Protein AF-U2PT41-F1 (afdb_monomer_lite)

Radius of gyration: 20.46 Å; chains: 1; bounding box: 74×34×39 Å

Secondary structure (DSSP, 8-state):
-HHHHHHHHHHHHHHHHTT----EEGGGSTTGGGSTTHHHHTT-EES-EEEE-SSS-SEEEETTEEEETT--SPP-EEEEEEETTEEEEEEEEETTEEEEEEEEE-TTS-EEEEEEEETTEEEEEEEE-TTS-EEEEEEE-SSS-EEEEEE-TTSS-EE-

Structure (mmCIF, N/CA/C/O backbone):
data_AF-U2PT41-F1
#
_entry.id   AF-U2PT41-F1
#
loop_
_atom_site.group_PDB
_atom_site.id
_atom_site.type_symbol
_atom_site.label_atom_id
_atom_site.label_alt_id
_atom_site.label_comp_id
_atom_site.label_asym_id
_atom_site.label_entity_id
_atom_site.label_seq_id
_atom_site.pdbx_PDB_ins_code
_atom_site.Cartn_x
_atom_site.Cartn_y
_atom_site.Cartn_z
_atom_site.occupancy
_atom_site.B_iso_or_equiv
_atom_site.auth_seq_id
_atom_site.auth_comp_id
_atom_site.auth_asym_id
_atom_site.auth_atom_id
_atom_site.pdbx_PDB_model_num
ATOM 1 N N . MET A 1 1 ? 47.136 -15.361 -23.789 1.00 60.47 1 MET A N 1
ATOM 2 C CA . MET A 1 1 ? 46.319 -16.418 -23.135 1.00 60.47 1 MET A CA 1
ATOM 3 C C . MET A 1 1 ? 45.878 -16.047 -21.712 1.00 60.47 1 MET A C 1
ATOM 5 O O . MET A 1 1 ? 44.711 -16.248 -21.398 1.00 60.47 1 MET A O 1
ATOM 9 N N . VAL A 1 2 ? 46.751 -15.476 -20.870 1.00 62.25 2 VAL A N 1
ATOM 10 C CA . VAL A 1 2 ? 46.405 -15.011 -19.504 1.00 62.25 2 VAL A CA 1
ATOM 11 C C . VAL A 1 2 ? 45.355 -13.887 -19.507 1.00 62.25 2 VAL A C 1
ATOM 13 O O . VAL A 1 2 ? 44.394 -13.948 -18.750 1.00 62.25 2 VAL A O 1
ATOM 16 N N . GLU A 1 3 ? 45.463 -12.923 -20.423 1.00 70.19 3 GLU A N 1
ATOM 17 C CA . GLU A 1 3 ? 44.537 -11.781 -20.517 1.00 70.19 3 GLU A CA 1
ATOM 18 C C . GLU A 1 3 ? 43.088 -12.188 -20.862 1.00 70.19 3 GLU A C 1
ATOM 20 O O . GLU A 1 3 ? 42.131 -11.669 -20.294 1.00 70.19 3 GLU A O 1
ATOM 25 N N . ILE A 1 4 ? 42.917 -13.181 -21.743 1.00 73.56 4 ILE A N 1
ATOM 26 C CA . ILE A 1 4 ? 41.600 -13.726 -22.117 1.00 73.56 4 ILE A CA 1
ATOM 27 C C . ILE A 1 4 ? 40.973 -14.475 -20.933 1.00 73.56 4 ILE A C 1
ATOM 29 O O . ILE A 1 4 ? 39.777 -14.338 -20.677 1.00 73.56 4 ILE A O 1
ATOM 33 N N . LYS A 1 5 ? 41.782 -15.230 -20.171 1.00 71.94 5 LYS A N 1
ATOM 34 C CA . LYS A 1 5 ? 41.324 -15.885 -18.936 1.00 71.94 5 LYS A CA 1
ATOM 35 C C . LYS A 1 5 ? 40.877 -14.847 -17.904 1.00 71.94 5 LYS A C 1
ATOM 37 O O . LYS A 1 5 ? 39.796 -14.998 -17.349 1.00 71.94 5 LYS A O 1
ATOM 42 N N . LEU A 1 6 ? 41.643 -13.771 -17.709 1.00 73.50 6 LEU A N 1
ATOM 43 C CA . LEU A 1 6 ? 41.308 -12.696 -16.769 1.00 73.50 6 LEU A CA 1
ATOM 44 C C . LEU A 1 6 ? 40.005 -11.970 -17.150 1.00 73.50 6 LEU A C 1
ATOM 46 O O . LEU A 1 6 ? 39.140 -11.799 -16.295 1.00 73.50 6 LEU A O 1
ATOM 50 N N . LYS A 1 7 ? 39.801 -11.640 -18.436 1.00 70.94 7 LYS A N 1
ATOM 51 C CA . LYS A 1 7 ? 38.534 -11.061 -18.930 1.00 70.94 7 LYS A CA 1
ATOM 52 C C . LYS A 1 7 ? 37.338 -11.994 -18.701 1.00 70.94 7 LYS A C 1
ATOM 54 O O . LYS A 1 7 ? 36.270 -11.526 -18.315 1.00 70.94 7 LYS A O 1
ATOM 59 N N . LYS A 1 8 ? 37.517 -13.312 -18.861 1.00 71.31 8 LYS A N 1
ATOM 60 C CA . LYS A 1 8 ? 36.473 -14.313 -18.577 1.00 71.31 8 LYS A CA 1
ATOM 61 C C . LYS A 1 8 ? 36.127 -14.386 -17.085 1.00 71.31 8 LYS A C 1
ATOM 63 O O . LYS A 1 8 ? 34.951 -14.490 -16.754 1.00 71.31 8 LYS A O 1
ATOM 68 N N . TYR A 1 9 ? 37.117 -14.298 -16.193 1.00 79.69 9 TYR A N 1
ATOM 69 C CA . TYR A 1 9 ? 36.874 -14.243 -14.746 1.00 79.69 9 TYR A CA 1
ATOM 70 C C . TYR A 1 9 ? 36.178 -12.948 -14.325 1.00 79.69 9 TYR A C 1
ATOM 72 O O . TYR A 1 9 ? 35.256 -13.015 -13.523 1.00 79.69 9 TYR A O 1
ATOM 80 N N . ILE A 1 10 ? 36.549 -11.800 -14.901 1.00 72.81 10 ILE A N 1
ATOM 81 C CA . ILE A 1 10 ? 35.864 -10.519 -14.659 1.00 72.81 10 ILE A CA 1
ATOM 82 C C . ILE A 1 10 ? 34.405 -10.588 -15.129 1.00 72.81 10 ILE A C 1
ATOM 84 O O . ILE A 1 10 ? 33.513 -10.163 -14.406 1.00 72.81 10 ILE A O 1
ATOM 88 N N . PHE A 1 11 ? 34.144 -11.183 -16.295 1.00 72.69 11 PHE A N 1
ATOM 89 C CA . PHE A 1 11 ? 32.783 -11.386 -16.799 1.00 72.69 11 PHE A CA 1
ATOM 90 C C . PHE A 1 11 ? 31.960 -12.337 -15.910 1.00 72.69 11 PHE A C 1
ATOM 92 O O . PHE A 1 11 ? 30.804 -12.056 -15.612 1.00 72.69 11 PHE A O 1
ATOM 99 N N . LEU A 1 12 ? 32.563 -13.426 -15.419 1.00 71.81 12 LEU A N 1
ATOM 100 C CA . LEU A 1 12 ? 31.934 -14.330 -14.446 1.00 71.81 12 LEU A CA 1
ATOM 101 C C . LEU A 1 12 ? 31.654 -13.631 -13.107 1.00 71.81 12 LEU A C 1
ATOM 103 O O . LEU A 1 12 ? 30.572 -13.794 -12.555 1.00 71.81 12 LEU A O 1
ATOM 107 N N . LEU A 1 13 ? 32.590 -12.821 -12.606 1.00 65.88 13 LEU A N 1
ATOM 108 C CA . LEU A 1 13 ? 32.411 -11.999 -11.405 1.00 65.88 13 LEU A CA 1
ATOM 109 C C . LEU A 1 13 ? 31.294 -10.963 -11.583 1.00 65.88 13 LEU A C 1
ATOM 111 O O . LEU A 1 13 ? 30.519 -10.763 -10.657 1.00 65.88 13 LEU A O 1
ATOM 115 N N . PHE A 1 14 ? 31.164 -10.361 -12.768 1.00 65.31 14 PHE A N 1
ATOM 116 C CA . PHE A 1 14 ? 30.083 -9.426 -13.094 1.00 65.31 14 PHE A CA 1
ATOM 117 C C . PHE A 1 14 ? 28.707 -10.117 -13.086 1.00 65.31 14 PHE A C 1
ATOM 119 O O . PHE A 1 14 ? 27.782 -9.619 -12.451 1.00 65.31 14 PHE A O 1
ATOM 126 N N . ILE A 1 15 ? 28.595 -11.316 -13.676 1.00 60.88 15 ILE A N 1
ATOM 127 C CA . ILE A 1 15 ? 27.371 -12.144 -13.617 1.00 60.88 15 ILE A CA 1
ATOM 128 C C . ILE A 1 15 ? 27.013 -12.512 -12.168 1.00 60.88 15 ILE A C 1
ATOM 130 O O . ILE A 1 15 ? 25.841 -12.533 -11.797 1.00 60.88 15 ILE A O 1
ATOM 134 N N . LEU A 1 16 ? 28.008 -12.804 -11.329 1.00 56.16 16 LEU A N 1
ATOM 135 C CA . LEU A 1 16 ? 27.784 -13.140 -9.922 1.00 56.16 16 LEU A CA 1
ATOM 136 C C . LEU A 1 16 ? 27.402 -11.910 -9.079 1.00 56.16 16 LEU A C 1
ATOM 138 O O . LEU A 1 16 ? 26.615 -12.044 -8.146 1.00 56.16 16 LEU A O 1
ATOM 142 N N . PHE A 1 17 ? 27.902 -10.717 -9.419 1.00 53.00 17 PHE A N 1
ATOM 143 C CA . PHE A 1 17 ? 27.609 -9.473 -8.698 1.00 53.00 17 PHE A CA 1
ATOM 144 C C . PHE A 1 17 ? 26.196 -8.937 -8.976 1.00 53.00 17 PHE A C 1
ATOM 146 O O . PHE A 1 17 ? 25.558 -8.408 -8.070 1.00 53.00 17 PHE A O 1
ATOM 153 N N . GLU A 1 18 ? 25.657 -9.160 -10.179 1.00 49.22 18 GLU A N 1
ATOM 154 C CA . GLU A 1 18 ? 24.264 -8.824 -10.537 1.00 49.22 18 GLU A CA 1
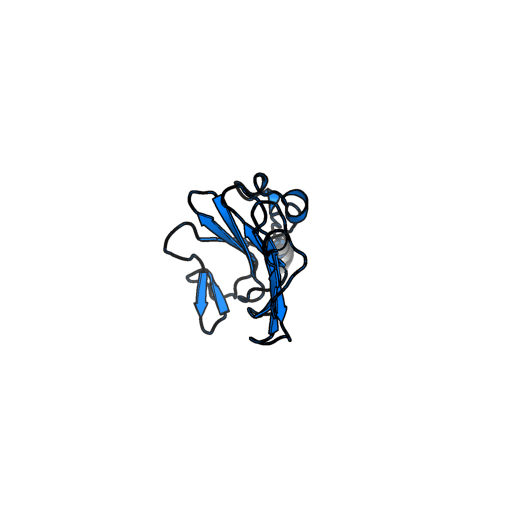ATOM 155 C C . GLU A 1 18 ? 23.215 -9.542 -9.659 1.00 49.22 18 GLU A C 1
ATOM 157 O O . GLU A 1 18 ? 22.057 -9.136 -9.613 1.00 49.22 18 GLU A O 1
ATOM 162 N N . ASN A 1 19 ? 23.609 -10.590 -8.924 1.00 50.06 19 ASN A N 1
ATOM 163 C CA . ASN A 1 19 ? 22.723 -11.349 -8.039 1.00 50.06 19 ASN A CA 1
ATOM 164 C C . ASN A 1 19 ? 22.723 -10.863 -6.581 1.00 50.06 19 ASN A C 1
ATOM 166 O O . ASN A 1 19 ? 21.960 -11.387 -5.769 1.00 50.06 19 ASN A O 1
ATOM 170 N N . PHE A 1 20 ? 23.523 -9.851 -6.228 1.00 51.88 20 PHE A N 1
ATOM 171 C CA . PHE A 1 20 ? 23.409 -9.178 -4.930 1.00 51.88 20 PHE A CA 1
ATOM 172 C C . PHE A 1 20 ? 22.230 -8.193 -4.963 1.00 51.88 20 PHE A C 1
ATOM 174 O O . PHE A 1 20 ? 22.382 -6.975 -4.893 1.00 51.88 20 PHE A O 1
ATOM 181 N N . MET A 1 21 ? 21.018 -8.730 -5.102 1.00 56.41 21 MET A N 1
ATOM 182 C CA . MET A 1 21 ? 19.794 -7.958 -4.928 1.00 56.41 21 MET 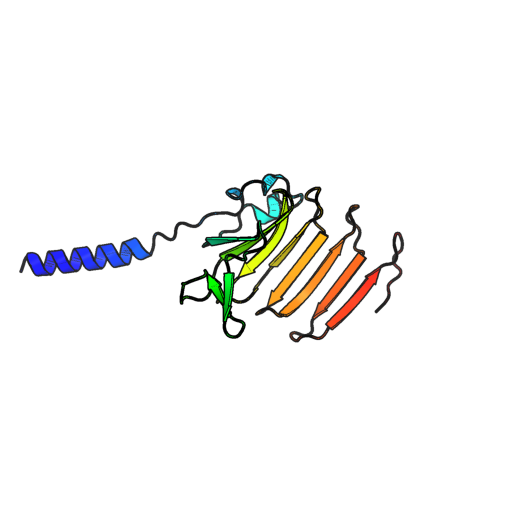A CA 1
ATOM 183 C C . MET A 1 21 ? 19.716 -7.568 -3.454 1.00 56.41 21 MET A C 1
ATOM 185 O O . MET A 1 21 ? 19.448 -8.403 -2.592 1.00 56.41 21 MET A O 1
ATOM 189 N N . PHE A 1 22 ? 20.011 -6.306 -3.150 1.00 58.47 22 PHE A N 1
ATOM 190 C CA . PHE A 1 22 ? 19.851 -5.746 -1.814 1.00 58.47 22 PHE A CA 1
ATOM 191 C C . PHE A 1 22 ? 18.351 -5.740 -1.487 1.00 58.47 22 PHE A C 1
ATOM 193 O O . PHE A 1 22 ? 17.631 -4.805 -1.830 1.00 58.47 22 PHE A O 1
ATOM 200 N N . SER A 1 23 ? 17.861 -6.833 -0.902 1.00 67.06 23 SER A N 1
ATOM 201 C CA . SER A 1 23 ? 16.475 -6.943 -0.457 1.00 67.06 23 SER A CA 1
ATOM 202 C C . SER A 1 23 ? 16.323 -6.105 0.808 1.00 67.06 23 SER A C 1
ATOM 204 O O . SER A 1 23 ? 16.901 -6.409 1.853 1.00 67.06 23 SER A O 1
ATOM 206 N N . MET A 1 24 ? 15.610 -4.986 0.694 1.00 86.31 24 MET A N 1
ATOM 207 C CA . MET A 1 24 ? 15.202 -4.194 1.849 1.00 86.31 24 MET A CA 1
ATOM 208 C C . MET A 1 24 ? 13.872 -4.745 2.360 1.00 86.31 24 MET A C 1
ATOM 210 O O . MET A 1 24 ? 13.065 -5.234 1.577 1.00 86.31 24 MET A O 1
ATOM 214 N N . THR A 1 25 ? 13.606 -4.638 3.660 1.00 93.94 25 THR A N 1
ATOM 215 C CA . THR A 1 25 ? 12.288 -4.989 4.210 1.00 93.94 25 THR A CA 1
ATOM 216 C C . THR A 1 25 ? 11.488 -3.733 4.522 1.00 93.94 25 THR A C 1
ATOM 218 O O . THR A 1 25 ? 12.049 -2.654 4.734 1.00 93.94 25 THR A O 1
ATOM 221 N N . LEU A 1 26 ? 10.164 -3.855 4.602 1.00 93.88 26 LEU A N 1
ATOM 222 C CA . LEU A 1 26 ? 9.308 -2.742 5.014 1.00 93.88 26 LEU A CA 1
ATOM 223 C C . LEU A 1 26 ? 9.674 -2.176 6.389 1.00 93.88 26 LEU A C 1
ATOM 225 O O . LEU A 1 26 ? 9.457 -0.988 6.610 1.00 93.88 26 LEU A O 1
ATOM 229 N N . SER A 1 27 ? 10.269 -2.967 7.288 1.00 95.56 27 SER A N 1
ATOM 230 C CA . SER A 1 27 ? 10.739 -2.486 8.595 1.00 95.56 27 SER A CA 1
ATOM 231 C C . SER A 1 27 ? 11.745 -1.326 8.512 1.00 95.56 27 SER A C 1
ATOM 233 O O . SER A 1 27 ? 11.813 -0.505 9.424 1.00 95.56 27 SER A O 1
ATOM 235 N N . ASN A 1 28 ? 12.473 -1.192 7.397 1.00 93.38 28 ASN A N 1
ATOM 236 C CA . ASN A 1 28 ? 13.430 -0.106 7.171 1.00 93.38 28 ASN A CA 1
ATOM 237 C C . ASN A 1 28 ? 12.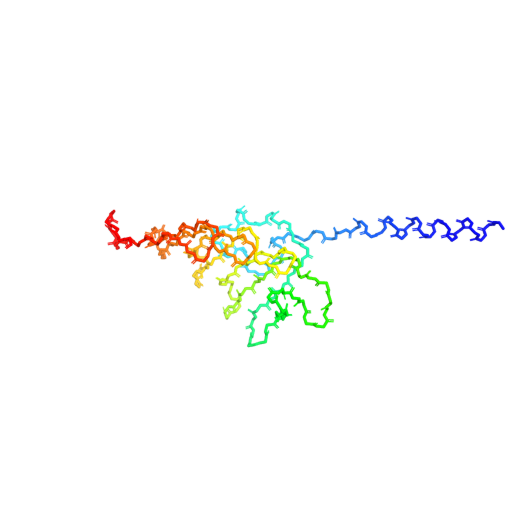759 1.245 6.838 1.00 93.38 28 ASN A C 1
ATOM 239 O O . ASN A 1 28 ? 13.430 2.277 6.771 1.00 93.38 28 ASN A O 1
ATOM 243 N N . VAL A 1 29 ? 11.442 1.270 6.614 1.00 93.44 29 VAL A N 1
ATOM 244 C CA . VAL A 1 29 ? 10.698 2.477 6.244 1.00 93.44 29 VAL A CA 1
ATOM 245 C C . VAL A 1 29 ? 10.419 3.347 7.464 1.00 93.44 29 VAL A C 1
ATOM 247 O O . VAL A 1 29 ? 9.705 2.961 8.385 1.00 93.44 29 VAL A O 1
ATOM 250 N N . LYS A 1 30 ? 10.873 4.604 7.431 1.00 94.25 30 LYS A N 1
ATOM 251 C CA . LYS A 1 30 ? 10.602 5.571 8.504 1.00 94.25 30 LYS A CA 1
ATOM 252 C C . LYS A 1 30 ? 9.097 5.698 8.795 1.00 94.25 30 LYS A C 1
ATOM 254 O O . LYS A 1 30 ? 8.318 6.085 7.917 1.00 94.25 30 LYS A O 1
ATOM 259 N N . GLY A 1 31 ? 8.710 5.455 10.048 1.00 95.38 31 GLY A N 1
ATOM 260 C CA . GLY A 1 31 ? 7.341 5.613 10.545 1.00 95.38 31 GLY A CA 1
ATOM 261 C C . GLY A 1 31 ? 6.402 4.436 10.270 1.00 95.38 31 GLY A C 1
ATOM 262 O O . GLY A 1 31 ? 5.221 4.552 10.590 1.00 95.38 31 GLY A O 1
ATOM 263 N N . ILE A 1 32 ? 6.891 3.336 9.685 1.00 96.88 32 ILE A N 1
ATOM 264 C CA . ILE A 1 32 ? 6.115 2.102 9.470 1.00 96.88 32 ILE A CA 1
ATOM 265 C C . ILE A 1 32 ? 5.733 1.419 10.793 1.00 96.88 32 ILE A C 1
ATOM 267 O O . ILE A 1 32 ? 4.670 0.819 10.904 1.00 96.88 32 ILE A O 1
ATOM 271 N N . ASP A 1 33 ? 6.573 1.578 11.814 1.00 97.50 33 ASP A N 1
ATOM 272 C CA . ASP A 1 33 ? 6.417 1.078 13.181 1.00 97.50 33 ASP A CA 1
ATOM 273 C C . ASP A 1 33 ? 5.188 1.667 13.890 1.00 97.50 33 ASP A C 1
ATOM 275 O O . ASP A 1 33 ? 4.670 1.096 14.846 1.00 97.50 33 ASP A O 1
ATOM 279 N N . LYS A 1 34 ? 4.676 2.795 13.387 1.00 97.50 34 LYS A N 1
ATOM 280 C CA . LYS A 1 34 ? 3.470 3.460 13.898 1.00 97.50 34 LYS A CA 1
ATOM 281 C C . LYS A 1 34 ? 2.174 2.852 13.362 1.00 97.50 34 LYS A C 1
ATOM 283 O O . LYS A 1 34 ? 1.094 3.268 13.781 1.00 97.50 34 LYS A O 1
ATOM 288 N N . LEU A 1 35 ? 2.254 1.930 12.403 1.00 97.94 35 LEU A N 1
ATOM 289 C CA . LEU A 1 35 ? 1.086 1.305 11.793 1.00 97.94 35 LEU A CA 1
ATOM 290 C C . LEU A 1 35 ? 0.602 0.142 12.651 1.00 97.94 35 LEU A C 1
ATOM 292 O O . LEU A 1 35 ? 1.379 -0.710 13.072 1.00 97.94 35 LEU A O 1
ATOM 296 N N . LYS A 1 36 ? -0.713 0.054 12.865 1.00 96.44 36 LYS A N 1
ATOM 297 C CA . LYS A 1 36 ? -1.291 -0.988 13.726 1.00 96.44 36 LYS A CA 1
ATOM 298 C C . LYS A 1 36 ? -1.044 -2.411 13.201 1.00 96.44 36 LYS A C 1
ATOM 300 O O . LYS A 1 36 ? -1.022 -3.347 13.989 1.00 96.44 36 LYS A O 1
ATOM 305 N N . ASN A 1 37 ? -0.856 -2.576 11.892 1.00 96.25 37 ASN A N 1
ATOM 306 C CA . ASN A 1 37 ? -0.521 -3.854 11.262 1.00 96.25 37 ASN A CA 1
ATOM 307 C C . ASN A 1 37 ? 0.991 -4.034 11.017 1.00 96.25 37 ASN A C 1
ATOM 309 O O . ASN A 1 37 ? 1.359 -4.856 10.181 1.00 96.25 37 ASN A O 1
ATOM 313 N N . TYR A 1 38 ? 1.865 -3.296 11.715 1.00 97.69 38 TYR A N 1
ATOM 314 C CA . TYR A 1 38 ? 3.320 -3.369 11.530 1.00 97.69 38 TYR A CA 1
ATOM 315 C C . TYR A 1 38 ? 3.858 -4.807 11.565 1.00 97.69 38 TYR A C 1
ATOM 317 O O . TYR A 1 38 ? 4.590 -5.202 10.663 1.00 97.69 38 TYR A O 1
ATOM 325 N N . ASP A 1 39 ? 3.436 -5.625 12.533 1.00 97.38 39 ASP A N 1
ATOM 326 C CA . ASP A 1 39 ? 3.896 -7.016 12.648 1.00 97.38 39 ASP A CA 1
ATOM 327 C C . ASP A 1 39 ? 3.550 -7.893 11.442 1.00 97.38 39 ASP A C 1
ATOM 329 O O . ASP A 1 39 ? 4.270 -8.849 11.161 1.00 97.38 39 ASP A O 1
ATOM 333 N N . VAL A 1 40 ? 2.488 -7.543 10.712 1.00 94.81 40 VAL A N 1
ATOM 334 C CA . VAL A 1 40 ? 2.073 -8.232 9.485 1.00 94.81 40 VAL A CA 1
ATOM 335 C C . VAL A 1 40 ? 2.959 -7.826 8.309 1.00 94.81 40 VAL A C 1
ATOM 337 O O . VAL A 1 40 ? 3.281 -8.657 7.466 1.00 94.81 40 VAL A O 1
ATOM 340 N N . VAL A 1 41 ? 3.366 -6.554 8.242 1.00 95.25 41 VAL A N 1
ATOM 341 C CA . VAL A 1 41 ? 4.025 -5.996 7.051 1.00 95.25 41 VAL A CA 1
ATOM 342 C C . VAL A 1 41 ? 5.546 -5.897 7.167 1.00 95.25 41 VAL A C 1
ATOM 344 O O . VAL A 1 41 ? 6.221 -5.838 6.146 1.00 95.25 41 VAL A O 1
ATOM 347 N N . LYS A 1 42 ? 6.114 -5.898 8.378 1.00 95.44 42 LYS A N 1
ATOM 348 C CA . LYS A 1 42 ? 7.532 -5.577 8.639 1.00 95.44 42 LYS A CA 1
ATOM 349 C C . LYS A 1 42 ? 8.542 -6.414 7.850 1.00 95.44 42 LYS A C 1
ATOM 351 O O . LYS A 1 42 ? 9.585 -5.888 7.473 1.00 95.44 42 LYS A O 1
ATOM 356 N N . ASN A 1 43 ? 8.214 -7.677 7.578 1.00 95.62 43 ASN A N 1
ATOM 357 C CA . ASN A 1 43 ? 9.097 -8.636 6.910 1.00 95.62 43 ASN A CA 1
ATOM 358 C C . ASN A 1 43 ? 8.875 -8.714 5.394 1.00 95.62 43 ASN A C 1
ATOM 360 O O . ASN A 1 43 ? 9.488 -9.551 4.740 1.00 95.62 43 ASN A O 1
ATOM 364 N N . ILE A 1 44 ? 7.988 -7.893 4.823 1.00 93.62 44 ILE A N 1
ATOM 365 C CA . ILE A 1 44 ? 7.785 -7.898 3.376 1.00 93.62 44 ILE A CA 1
ATOM 366 C C . ILE A 1 44 ? 9.033 -7.321 2.708 1.00 93.62 44 ILE A C 1
ATOM 368 O O . ILE A 1 44 ? 9.408 -6.172 2.958 1.00 93.62 44 ILE A O 1
ATOM 372 N N . GLU A 1 45 ? 9.656 -8.141 1.867 1.00 92.81 45 GLU A N 1
ATOM 373 C CA . GLU A 1 45 ? 10.795 -7.779 1.034 1.00 92.81 45 GLU A CA 1
ATOM 374 C C . GLU A 1 45 ? 10.373 -6.870 -0.121 1.00 92.81 45 GLU A C 1
ATOM 376 O O . GLU A 1 45 ? 9.338 -7.074 -0.762 1.00 92.81 45 GLU A O 1
ATOM 381 N N . ILE A 1 46 ? 11.182 -5.850 -0.389 1.00 90.06 46 ILE A N 1
ATOM 382 C CA . ILE A 1 46 ? 10.904 -4.816 -1.379 1.00 90.06 46 ILE A CA 1
ATOM 383 C C . ILE A 1 46 ? 12.166 -4.479 -2.174 1.00 90.06 46 ILE A C 1
ATOM 385 O O . ILE A 1 46 ? 13.239 -4.256 -1.620 1.00 90.06 46 ILE A O 1
ATOM 389 N N . GLU A 1 47 ? 12.013 -4.392 -3.497 1.00 89.81 47 GLU A N 1
ATOM 390 C CA . GLU A 1 47 ? 13.101 -4.013 -4.412 1.00 89.81 47 GLU A CA 1
ATOM 391 C C . GLU A 1 47 ? 13.430 -2.519 -4.283 1.00 89.81 47 GLU A C 1
ATOM 393 O O . GLU A 1 47 ? 14.591 -2.116 -4.297 1.00 89.81 47 GLU A O 1
ATOM 398 N N . ARG A 1 48 ? 12.399 -1.666 -4.175 1.00 90.75 48 ARG A N 1
ATOM 399 C CA . ARG A 1 48 ? 12.562 -0.208 -4.203 1.00 90.75 48 ARG A CA 1
ATOM 400 C C . ARG A 1 48 ? 11.338 0.529 -3.674 1.00 90.75 48 ARG A C 1
ATOM 402 O O . ARG A 1 48 ? 10.209 0.075 -3.845 1.00 90.75 48 ARG A O 1
ATOM 409 N N . ILE A 1 49 ? 11.552 1.728 -3.132 1.00 91.81 49 ILE A N 1
ATOM 410 C CA . ILE A 1 49 ? 10.488 2.611 -2.636 1.00 91.81 49 ILE A CA 1
ATOM 411 C C . ILE A 1 49 ? 10.350 3.851 -3.516 1.00 91.81 49 ILE A C 1
ATOM 413 O O . ILE A 1 49 ? 11.300 4.617 -3.690 1.00 91.81 49 ILE A O 1
ATOM 417 N N . ALA A 1 50 ? 9.136 4.096 -3.996 1.00 92.19 50 ALA A N 1
ATOM 418 C CA . ALA A 1 50 ? 8.678 5.409 -4.413 1.00 92.19 50 ALA A CA 1
ATOM 419 C C . ALA A 1 50 ? 7.897 6.055 -3.260 1.00 92.19 50 ALA A C 1
ATOM 421 O O . ALA A 1 50 ? 7.064 5.414 -2.629 1.00 92.19 50 ALA A O 1
ATOM 422 N N . GLU A 1 51 ? 8.135 7.338 -2.991 1.00 90.00 51 GLU A N 1
ATOM 423 C CA . GLU A 1 51 ? 7.343 8.089 -2.012 1.00 90.00 51 GLU A CA 1
ATOM 424 C C . GLU A 1 51 ? 6.591 9.224 -2.704 1.00 90.00 51 GLU A C 1
ATOM 426 O O . GLU A 1 51 ? 7.174 9.962 -3.502 1.00 90.00 51 GLU A O 1
ATOM 431 N N . LYS A 1 52 ? 5.312 9.382 -2.358 1.00 87.69 52 LYS A N 1
ATOM 432 C CA . LYS A 1 52 ? 4.510 10.569 -2.653 1.00 87.69 52 LYS A CA 1
ATOM 433 C C . LYS A 1 52 ? 4.369 11.368 -1.358 1.00 87.69 52 LYS A C 1
ATOM 435 O O . LYS A 1 52 ? 3.558 11.019 -0.503 1.00 87.69 52 LYS A O 1
ATOM 440 N N . LYS A 1 53 ? 5.205 12.396 -1.220 1.00 70.75 53 LYS A N 1
ATOM 441 C CA . LYS A 1 53 ? 5.237 13.312 -0.069 1.00 70.75 53 LYS A CA 1
ATOM 442 C C . LYS A 1 53 ? 4.747 14.724 -0.427 1.00 70.75 53 LYS A C 1
ATOM 444 O O . LYS A 1 53 ? 4.122 15.364 0.408 1.00 70.75 53 LYS A O 1
ATOM 449 N N . ASP A 1 54 ? 4.941 15.133 -1.683 1.00 66.06 54 ASP A N 1
ATOM 450 C CA . ASP A 1 54 ? 4.556 16.438 -2.240 1.00 66.06 54 ASP A CA 1
ATOM 451 C C . ASP A 1 54 ? 3.684 16.272 -3.506 1.00 66.06 54 ASP A C 1
ATOM 453 O O . ASP A 1 54 ? 3.338 15.155 -3.908 1.00 66.06 54 ASP A O 1
ATOM 457 N N . SER A 1 55 ? 3.362 17.381 -4.181 1.00 61.09 55 SER A N 1
ATOM 458 C CA . SER A 1 55 ? 2.566 17.411 -5.422 1.00 61.09 55 SER A CA 1
ATOM 459 C C . SER A 1 55 ? 3.240 16.761 -6.639 1.00 61.09 55 SER A C 1
ATOM 461 O O . SER A 1 55 ? 2.592 16.607 -7.672 1.00 61.09 55 SER A O 1
ATOM 463 N N . ILE A 1 56 ? 4.519 16.373 -6.548 1.00 59.53 56 ILE A N 1
ATOM 464 C CA . ILE A 1 56 ? 5.249 15.735 -7.650 1.00 59.53 56 ILE A CA 1
ATOM 465 C C . ILE A 1 56 ? 5.382 14.234 -7.361 1.00 59.53 56 ILE A C 1
ATOM 467 O O . ILE A 1 56 ? 6.168 13.841 -6.494 1.00 59.53 56 ILE A O 1
ATOM 471 N N . PRO A 1 57 ? 4.641 13.363 -8.066 1.00 68.44 57 PRO A N 1
ATOM 472 C CA . PRO A 1 57 ? 4.837 11.927 -7.944 1.00 68.44 57 PRO A CA 1
ATOM 473 C C . PRO A 1 57 ? 6.214 11.537 -8.506 1.00 68.44 57 PRO A C 1
ATOM 475 O O . PRO A 1 57 ? 6.593 11.960 -9.596 1.00 68.44 57 PRO A O 1
ATOM 478 N N . LYS A 1 58 ? 6.967 10.698 -7.777 1.00 84.19 58 LYS A N 1
ATOM 479 C CA . LYS A 1 58 ? 8.232 10.118 -8.280 1.00 84.19 58 LYS A CA 1
ATOM 480 C C . LYS A 1 58 ? 8.022 9.161 -9.459 1.00 84.19 58 LYS A C 1
ATOM 482 O O . LYS A 1 58 ? 8.967 8.880 -10.198 1.00 84.19 58 LYS A O 1
ATOM 487 N N . LEU A 1 59 ? 6.800 8.648 -9.592 1.00 91.62 59 LEU A N 1
ATOM 488 C CA . LEU A 1 59 ? 6.392 7.749 -10.658 1.00 91.62 59 LEU A CA 1
ATOM 489 C C . LEU A 1 59 ? 5.619 8.513 -11.732 1.00 91.62 59 LEU A C 1
ATOM 491 O O . LEU A 1 59 ? 4.709 9.280 -11.418 1.00 91.62 59 LEU A O 1
ATOM 495 N N . GLU A 1 60 ? 5.936 8.243 -12.990 1.00 92.50 60 GLU A N 1
ATOM 496 C CA . GLU A 1 60 ? 5.160 8.656 -14.157 1.00 92.50 60 GLU A CA 1
ATOM 497 C C . GLU A 1 60 ? 4.427 7.447 -14.746 1.00 92.50 60 GLU A C 1
ATOM 499 O O . GLU A 1 60 ? 4.962 6.337 -14.755 1.00 92.50 60 GLU A O 1
ATOM 504 N N . ARG A 1 61 ? 3.195 7.641 -15.233 1.00 93.44 61 ARG A N 1
ATOM 505 C CA . ARG A 1 61 ? 2.480 6.610 -15.996 1.00 93.44 61 ARG A CA 1
ATOM 506 C C . ARG A 1 61 ? 2.584 6.915 -17.483 1.00 93.44 61 ARG A C 1
ATOM 508 O O . ARG A 1 61 ? 2.139 7.972 -17.919 1.00 93.44 61 ARG A O 1
ATOM 515 N N . ARG A 1 62 ? 3.126 5.969 -18.248 1.00 95.88 62 ARG A N 1
ATOM 516 C CA . ARG A 1 62 ? 3.169 5.986 -19.717 1.00 95.88 62 ARG A CA 1
ATOM 517 C C . ARG A 1 62 ? 2.401 4.764 -20.204 1.00 95.88 62 ARG A C 1
ATOM 519 O O . ARG A 1 62 ? 2.696 3.658 -19.760 1.00 95.88 62 ARG A O 1
ATOM 526 N N . ASP A 1 63 ? 1.347 4.977 -20.987 1.00 95.06 63 ASP A N 1
ATOM 527 C CA . ASP A 1 63 ? 0.433 3.922 -21.464 1.00 95.06 63 ASP A CA 1
ATOM 528 C C . ASP A 1 63 ? -0.082 2.999 -20.346 1.00 95.06 63 ASP A C 1
ATOM 530 O O . ASP A 1 63 ? -0.177 1.777 -20.453 1.00 95.06 63 ASP A O 1
ATOM 534 N N . GLY A 1 64 ? -0.382 3.611 -19.198 1.00 95.25 64 GLY A N 1
ATOM 535 C CA . GLY A 1 64 ? -0.861 2.911 -18.014 1.00 95.25 64 GLY A CA 1
ATOM 536 C C . GLY A 1 64 ? 0.202 2.095 -17.276 1.00 95.25 64 GLY A C 1
ATOM 537 O O . GLY A 1 64 ? -0.151 1.478 -16.277 1.00 95.25 64 GLY A O 1
ATOM 538 N N . ILE A 1 65 ? 1.467 2.085 -17.687 1.00 98.00 65 ILE A N 1
ATOM 539 C CA . ILE A 1 65 ? 2.569 1.440 -16.965 1.00 98.00 65 ILE A CA 1
ATOM 540 C C . ILE A 1 65 ? 3.316 2.507 -16.162 1.00 98.00 65 ILE A C 1
ATOM 542 O O . ILE A 1 65 ? 3.640 3.573 -16.680 1.00 98.00 65 ILE A O 1
ATOM 546 N N . ALA A 1 66 ? 3.546 2.249 -14.877 1.00 96.88 66 ALA A N 1
ATOM 547 C CA . ALA A 1 66 ? 4.301 3.125 -13.995 1.00 96.88 66 ALA A CA 1
ATOM 548 C C . ALA A 1 66 ? 5.811 2.928 -14.175 1.00 96.88 66 ALA A C 1
ATOM 550 O O . ALA A 1 66 ? 6.298 1.798 -14.238 1.00 96.88 66 ALA A O 1
ATOM 551 N N . TYR A 1 67 ? 6.542 4.036 -14.190 1.00 95.75 67 TYR A N 1
ATOM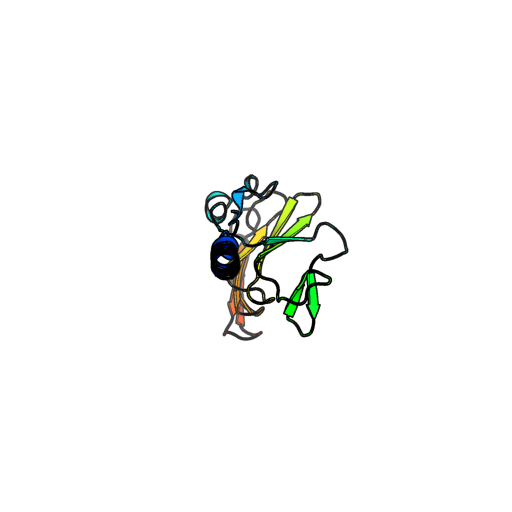 552 C CA . TYR A 1 67 ? 7.997 4.107 -14.274 1.00 95.75 67 TYR A CA 1
ATOM 553 C C . TYR A 1 67 ? 8.501 5.132 -13.268 1.00 95.75 67 TYR A C 1
ATOM 555 O O . TYR A 1 67 ? 7.802 6.102 -12.978 1.00 95.75 67 TYR A O 1
ATOM 563 N N . PHE A 1 68 ? 9.724 4.974 -12.767 1.00 92.44 68 PHE A N 1
ATOM 564 C CA . PHE A 1 68 ? 10.408 6.120 -12.175 1.00 92.44 68 PHE A CA 1
ATOM 565 C C . PHE A 1 68 ? 10.688 7.160 -13.255 1.00 92.44 68 PHE A C 1
ATOM 567 O O . PHE A 1 68 ? 11.025 6.812 -14.387 1.00 92.44 68 PHE A O 1
ATOM 574 N N . LYS A 1 69 ? 10.544 8.439 -12.904 1.00 89.38 69 LYS A N 1
ATOM 575 C CA . LYS A 1 69 ? 10.774 9.538 -13.844 1.00 89.38 69 LYS A CA 1
ATOM 576 C C . LYS A 1 69 ? 12.165 9.431 -14.482 1.00 89.38 69 LYS A C 1
ATOM 578 O O . LYS A 1 69 ? 13.167 9.414 -13.771 1.00 89.38 69 LYS A O 1
ATOM 583 N N . GLY A 1 70 ? 12.206 9.382 -15.814 1.00 89.88 70 GLY A N 1
ATOM 584 C CA . GLY A 1 70 ? 13.441 9.249 -16.597 1.00 89.88 70 GLY A CA 1
ATOM 585 C C . GLY A 1 70 ? 13.946 7.814 -16.794 1.00 89.88 70 GLY A C 1
ATOM 586 O O . GLY A 1 70 ? 14.877 7.606 -17.566 1.00 89.88 70 GLY A O 1
ATOM 587 N N . GLU A 1 71 ? 13.332 6.815 -16.160 1.00 93.44 71 GLU A N 1
ATOM 588 C CA . GLU A 1 71 ? 13.676 5.405 -16.360 1.00 93.44 71 GLU A CA 1
ATOM 589 C C . GLU A 1 71 ? 12.804 4.770 -17.448 1.00 93.44 71 GLU A C 1
ATOM 591 O O . GLU A 1 71 ? 11.678 5.198 -17.705 1.00 93.44 71 GLU A O 1
ATOM 596 N N . SER A 1 72 ? 13.311 3.720 -18.096 1.00 94.12 72 SER A N 1
ATOM 597 C CA . SER A 1 72 ? 12.597 2.950 -19.127 1.00 94.12 72 SER A CA 1
ATOM 598 C C . SER A 1 72 ? 12.085 1.592 -18.635 1.00 94.12 72 SER A C 1
ATOM 600 O O . SER A 1 72 ? 11.179 1.030 -19.247 1.00 94.12 72 SER A O 1
ATOM 602 N N . LYS A 1 73 ? 12.618 1.064 -17.523 1.00 95.19 73 LYS A N 1
ATOM 603 C CA . LYS A 1 73 ? 12.187 -0.209 -16.926 1.00 95.19 73 LYS A CA 1
ATOM 604 C C . LYS A 1 73 ? 10.876 -0.007 -16.147 1.00 95.19 73 LYS A C 1
ATOM 606 O O . LYS A 1 73 ? 10.831 0.886 -15.297 1.00 95.19 73 LYS A O 1
ATOM 611 N N . PRO A 1 74 ? 9.821 -0.811 -16.396 1.00 97.00 74 PRO A N 1
ATOM 612 C CA . PRO A 1 74 ? 8.590 -0.758 -15.611 1.00 97.00 74 PRO A CA 1
ATOM 613 C C . PRO A 1 74 ? 8.861 -0.901 -14.116 1.00 97.00 74 PRO A C 1
ATOM 615 O O . PRO A 1 74 ? 9.702 -1.697 -13.696 1.00 97.00 74 PRO A O 1
ATOM 618 N N . TYR A 1 75 ? 8.133 -0.135 -13.314 1.00 95.88 75 TYR A N 1
ATOM 619 C CA . TYR A 1 75 ? 8.384 -0.052 -11.888 1.00 95.88 75 TYR A CA 1
ATOM 620 C C . TYR A 1 75 ? 8.014 -1.349 -11.152 1.00 95.88 75 TYR A C 1
ATOM 622 O O . TYR A 1 75 ? 6.890 -1.841 -11.264 1.00 95.88 75 TYR A O 1
ATOM 630 N N . ASN A 1 76 ? 8.955 -1.861 -10.361 1.00 94.81 76 ASN A N 1
ATOM 631 C CA . ASN A 1 76 ? 8.758 -2.921 -9.377 1.00 94.81 76 ASN A CA 1
ATOM 632 C C . ASN A 1 76 ? 9.138 -2.374 -8.000 1.00 94.81 76 ASN A C 1
ATOM 634 O O . ASN A 1 76 ? 10.201 -1.765 -7.845 1.00 94.81 76 ASN A O 1
ATOM 638 N N . GLY A 1 77 ? 8.275 -2.560 -7.006 1.00 94.31 77 GLY A N 1
ATOM 639 C CA . GLY A 1 77 ? 8.516 -2.058 -5.657 1.00 94.31 77 GLY A CA 1
ATOM 640 C C . GLY A 1 77 ? 7.242 -1.586 -4.977 1.00 94.31 77 GLY A C 1
ATOM 641 O O . GLY A 1 77 ? 6.161 -2.097 -5.254 1.00 94.31 77 GLY A O 1
ATOM 642 N N . ILE A 1 78 ? 7.365 -0.609 -4.083 1.00 94.81 78 ILE A N 1
ATOM 643 C CA . ILE A 1 78 ? 6.234 -0.052 -3.341 1.00 94.81 78 ILE A CA 1
ATOM 644 C C . ILE A 1 78 ? 6.112 1.460 -3.495 1.00 94.81 78 ILE A C 1
ATOM 646 O O . ILE A 1 78 ? 7.087 2.206 -3.419 1.00 94.81 78 ILE A O 1
ATOM 650 N N . LEU A 1 79 ? 4.879 1.931 -3.626 1.00 95.50 79 LEU A N 1
ATOM 651 C CA . LEU A 1 79 ? 4.539 3.333 -3.454 1.00 95.50 79 LEU A CA 1
ATOM 652 C C . LEU A 1 79 ? 4.056 3.563 -2.023 1.00 95.50 79 LEU A C 1
ATOM 654 O O . LEU A 1 79 ? 3.050 2.992 -1.607 1.00 95.50 79 LEU A O 1
ATOM 658 N N . ILE A 1 80 ? 4.731 4.458 -1.308 1.00 94.94 80 ILE A N 1
ATOM 659 C CA . ILE A 1 80 ? 4.301 4.960 -0.004 1.00 94.94 80 ILE A CA 1
ATOM 660 C C . ILE A 1 80 ? 3.743 6.364 -0.183 1.00 94.94 80 ILE A C 1
ATOM 662 O O . ILE A 1 80 ? 4.424 7.265 -0.675 1.00 94.94 80 ILE A O 1
ATOM 666 N N . VAL A 1 81 ? 2.501 6.562 0.238 1.00 94.31 81 VAL A N 1
ATOM 667 C CA . VAL A 1 81 ? 1.871 7.881 0.281 1.00 94.31 81 VAL A CA 1
ATOM 668 C C . VAL A 1 81 ? 1.966 8.408 1.703 1.00 94.31 81 VAL A C 1
ATOM 670 O O . VAL A 1 81 ? 1.632 7.697 2.656 1.00 94.31 81 VAL A O 1
ATOM 673 N N . ARG A 1 82 ? 2.445 9.646 1.846 1.00 92.69 82 ARG A N 1
ATOM 674 C CA . ARG A 1 82 ? 2.549 10.327 3.134 1.00 92.69 82 ARG A CA 1
ATOM 675 C C . ARG A 1 82 ? 1.745 11.617 3.144 1.00 92.69 82 ARG A C 1
ATOM 677 O O . ARG A 1 82 ? 1.752 12.366 2.175 1.00 92.69 82 ARG A O 1
ATOM 684 N N . GLU A 1 83 ? 1.138 11.912 4.285 1.00 91.31 83 GLU A N 1
ATOM 685 C CA . GLU A 1 83 ? 0.553 13.213 4.599 1.00 91.31 83 GLU A CA 1
ATOM 686 C C . GLU A 1 83 ? 1.129 13.698 5.933 1.00 91.31 83 GLU A C 1
ATOM 688 O O . GLU A 1 83 ? 1.050 12.990 6.939 1.00 91.31 83 GLU A O 1
ATOM 693 N N . LYS A 1 84 ? 1.744 14.891 5.956 1.00 89.94 84 LYS A N 1
ATOM 694 C CA . LYS A 1 84 ? 2.409 15.446 7.157 1.00 89.94 84 LYS A CA 1
ATOM 695 C C . LYS A 1 84 ? 3.345 14.417 7.829 1.00 89.94 84 LYS A C 1
ATOM 697 O O . LYS A 1 84 ? 3.257 14.174 9.029 1.00 89.94 84 LYS A O 1
ATOM 702 N N . GLU A 1 85 ? 4.199 13.771 7.027 1.00 89.50 85 GLU A N 1
ATOM 703 C CA . GLU A 1 85 ? 5.115 12.662 7.387 1.00 89.50 85 GLU A CA 1
ATOM 704 C C . GLU A 1 85 ? 4.474 11.312 7.755 1.00 89.50 85 GLU A C 1
ATOM 706 O O . GLU A 1 85 ? 5.187 10.310 7.881 1.00 89.50 85 GLU A O 1
ATOM 711 N N . LYS A 1 86 ? 3.150 11.238 7.913 1.00 94.62 86 LYS A N 1
ATOM 712 C CA . LYS A 1 86 ? 2.449 10.009 8.297 1.00 94.62 86 LYS A CA 1
ATOM 713 C C . LYS A 1 86 ? 2.111 9.175 7.071 1.00 94.62 86 LYS A C 1
ATOM 715 O O . LYS A 1 86 ? 1.630 9.721 6.087 1.00 94.62 86 LYS A O 1
ATOM 720 N N . ILE A 1 87 ? 2.334 7.865 7.140 1.00 96.12 87 ILE A N 1
ATOM 721 C CA . ILE A 1 87 ? 1.962 6.940 6.064 1.00 96.12 87 ILE A CA 1
ATOM 722 C C . ILE A 1 87 ? 0.436 6.844 6.010 1.00 96.12 87 ILE A C 1
ATOM 724 O O . ILE A 1 87 ? -0.195 6.497 7.006 1.00 96.12 87 ILE A O 1
ATOM 728 N N . THR A 1 88 ? -0.144 7.155 4.855 1.00 96.75 88 THR A N 1
ATOM 729 C CA . THR A 1 88 ? -1.588 7.064 4.597 1.00 96.75 88 THR A CA 1
ATOM 730 C C . THR A 1 88 ? -1.927 5.949 3.620 1.00 96.75 88 THR A C 1
ATOM 732 O O . THR A 1 88 ? -3.051 5.445 3.643 1.00 96.75 88 THR A O 1
ATOM 735 N N . SER A 1 89 ? -0.975 5.518 2.786 1.00 97.12 89 SER A N 1
ATOM 736 C CA . SER A 1 89 ? -1.166 4.361 1.908 1.00 97.12 89 SER A CA 1
ATOM 737 C C . SER A 1 89 ? 0.141 3.655 1.555 1.00 97.12 89 SER A C 1
ATOM 739 O O . SER A 1 89 ? 1.187 4.297 1.441 1.00 97.12 89 SER A O 1
ATOM 741 N N . ILE A 1 90 ? 0.057 2.345 1.330 1.00 97.56 90 ILE A N 1
ATOM 742 C CA . ILE A 1 90 ? 1.115 1.493 0.780 1.00 97.56 90 ILE A CA 1
ATOM 743 C C . ILE A 1 90 ? 0.511 0.694 -0.378 1.00 97.56 90 ILE A C 1
ATOM 745 O O . ILE A 1 90 ? -0.456 -0.039 -0.179 1.00 97.56 90 ILE A O 1
ATOM 749 N N . TYR A 1 91 ? 1.092 0.822 -1.570 1.00 97.38 91 TYR A N 1
ATOM 750 C CA . TYR A 1 91 ? 0.686 0.082 -2.768 1.00 97.38 91 TYR A CA 1
ATOM 751 C C . TYR A 1 91 ? 1.870 -0.665 -3.363 1.00 97.38 91 TYR A C 1
ATOM 753 O O . TYR A 1 91 ? 2.951 -0.094 -3.504 1.00 97.38 91 TYR A O 1
ATOM 761 N N . PHE A 1 92 ? 1.657 -1.912 -3.762 1.00 96.81 92 PHE A N 1
ATOM 762 C CA . PHE A 1 92 ? 2.692 -2.772 -4.319 1.00 96.81 92 PHE A CA 1
ATOM 763 C C . PHE A 1 92 ? 2.604 -2.775 -5.838 1.00 96.81 92 PHE A C 1
ATOM 765 O O . PHE A 1 92 ? 1.515 -2.815 -6.404 1.00 96.81 92 PHE A O 1
ATOM 772 N N . TYR A 1 93 ? 3.755 -2.691 -6.496 1.00 97.06 93 TYR A N 1
ATOM 773 C CA . TYR A 1 93 ? 3.878 -2.610 -7.942 1.00 97.06 93 TYR A CA 1
ATOM 774 C C . TYR A 1 93 ? 4.675 -3.787 -8.488 1.00 97.06 93 TYR A C 1
ATOM 776 O O . TYR A 1 93 ? 5.775 -4.086 -8.018 1.00 97.06 93 TYR A O 1
ATOM 784 N N . LYS A 1 94 ? 4.137 -4.389 -9.549 1.00 96.75 94 LYS A N 1
ATOM 785 C CA . LYS A 1 94 ? 4.803 -5.383 -10.384 1.00 96.75 94 LYS A CA 1
ATOM 786 C C . LYS A 1 94 ? 4.612 -5.016 -11.851 1.00 96.75 94 LYS A C 1
ATOM 788 O O . LYS A 1 94 ? 3.493 -4.806 -12.311 1.00 96.75 94 LYS A O 1
ATOM 793 N N . ASN A 1 95 ? 5.704 -4.942 -12.600 1.00 96.75 95 ASN A N 1
ATOM 794 C CA . ASN A 1 95 ? 5.755 -4.560 -14.009 1.00 96.75 95 ASN A CA 1
ATOM 795 C C . ASN A 1 95 ? 5.009 -3.245 -14.299 1.00 96.75 95 ASN A C 1
ATOM 797 O O . ASN A 1 95 ? 4.269 -3.129 -15.275 1.00 96.75 95 ASN A O 1
ATOM 801 N N . GLY A 1 96 ? 5.181 -2.260 -13.416 1.00 97.06 96 GLY A N 1
ATOM 802 C CA . GLY A 1 96 ? 4.565 -0.937 -13.491 1.00 97.06 96 GLY A CA 1
ATOM 803 C C . GLY A 1 96 ? 3.053 -0.919 -13.258 1.00 97.06 96 GLY A C 1
ATOM 804 O O . GLY A 1 96 ? 2.403 0.082 -13.552 1.00 97.06 96 GLY A O 1
ATOM 805 N N . LYS A 1 97 ? 2.478 -1.997 -12.727 1.00 98.12 97 LYS A N 1
ATOM 806 C CA . LYS A 1 97 ? 1.059 -2.110 -12.383 1.00 98.12 97 LYS A CA 1
ATOM 807 C C . LYS A 1 97 ? 0.904 -2.372 -10.892 1.00 98.12 97 LYS A C 1
ATOM 809 O O . LYS A 1 97 ? 1.728 -3.088 -10.330 1.00 98.12 97 LYS A O 1
ATOM 814 N N . VAL A 1 98 ? -0.141 -1.834 -10.265 1.00 97.50 98 VAL A N 1
ATOM 815 C CA . VAL A 1 98 ? -0.476 -2.196 -8.881 1.00 97.50 98 VAL A CA 1
ATOM 816 C C . VAL A 1 98 ? -0.880 -3.671 -8.853 1.00 97.50 98 VAL A C 1
ATOM 818 O O . VAL A 1 98 ? -1.718 -4.101 -9.650 1.00 97.50 98 VAL A O 1
ATOM 821 N N . GLU A 1 99 ? -0.250 -4.453 -7.984 1.00 97.81 99 GLU A N 1
ATOM 822 C CA . GLU A 1 99 ? -0.367 -5.910 -7.958 1.00 97.81 99 GLU A CA 1
ATOM 823 C C . GLU A 1 99 ? -0.165 -6.441 -6.536 1.00 97.81 99 GLU A C 1
ATOM 825 O O . GLU A 1 99 ? 0.834 -6.135 -5.887 1.00 97.81 99 GLU A O 1
ATOM 830 N N . GLY A 1 100 ? -1.083 -7.297 -6.093 1.00 96.62 100 GLY A N 1
ATOM 831 C CA . GLY A 1 100 ? -1.054 -7.906 -4.771 1.00 96.62 100 GLY A CA 1
ATOM 832 C C . GLY A 1 100 ? -1.824 -7.098 -3.735 1.00 96.62 100 GLY A C 1
ATOM 833 O O . GLY A 1 100 ? -2.841 -6.474 -4.045 1.00 96.62 100 GLY A O 1
ATOM 834 N N . ASP A 1 101 ? -1.369 -7.185 -2.490 1.00 96.50 101 ASP A N 1
ATOM 835 C CA . ASP A 1 101 ? -2.006 -6.511 -1.364 1.00 96.50 101 ASP A CA 1
ATOM 836 C C . ASP A 1 101 ? -1.693 -5.005 -1.375 1.00 96.50 101 ASP A C 1
ATOM 838 O O . ASP A 1 101 ? -0.737 -4.548 -1.996 1.00 96.50 101 ASP A O 1
ATOM 842 N N . GLY A 1 102 ? -2.510 -4.220 -0.689 1.00 98.00 102 GLY A N 1
ATOM 843 C CA . GLY A 1 102 ? -2.376 -2.782 -0.518 1.00 98.00 102 GLY A CA 1
ATOM 844 C C . GLY A 1 102 ? -3.077 -2.349 0.764 1.00 98.00 102 GLY A C 1
ATOM 845 O O . GLY A 1 102 ? -4.004 -3.009 1.237 1.00 98.00 102 GLY A O 1
ATOM 846 N N . PHE A 1 103 ? -2.621 -1.246 1.349 1.00 98.44 103 PHE A N 1
ATOM 847 C CA . PHE A 1 103 ? -3.092 -0.806 2.658 1.00 98.44 103 PHE A CA 1
ATOM 848 C C . PHE A 1 103 ? -3.320 0.696 2.677 1.00 98.44 103 PHE A C 1
ATOM 850 O O . PHE A 1 103 ? -2.465 1.465 2.244 1.00 98.44 103 PHE A O 1
ATOM 857 N N . GLU A 1 104 ? -4.442 1.118 3.245 1.00 98.38 104 GLU A N 1
ATOM 858 C CA . GLU A 1 104 ? -4.717 2.518 3.557 1.00 98.38 104 GLU A CA 1
ATOM 859 C C . GLU A 1 104 ? -4.869 2.708 5.059 1.00 98.38 104 GLU A C 1
ATOM 861 O O . GLU A 1 104 ? -5.358 1.820 5.758 1.00 98.38 104 GLU A O 1
ATOM 866 N N . TYR A 1 105 ? -4.511 3.890 5.554 1.00 98.44 105 TYR A N 1
ATOM 867 C CA . TYR A 1 105 ? -4.440 4.174 6.981 1.00 98.44 105 TYR A CA 1
ATOM 868 C C . TYR A 1 105 ? -5.106 5.493 7.346 1.00 98.44 105 TYR A C 1
ATOM 870 O O . TYR A 1 105 ? -5.063 6.478 6.608 1.00 98.44 105 TYR A O 1
ATOM 878 N N . TYR A 1 106 ? -5.678 5.517 8.544 1.00 97.69 106 TYR A N 1
ATOM 879 C CA . TYR A 1 106 ? -6.021 6.749 9.234 1.00 97.69 106 TYR A CA 1
ATOM 880 C C . TYR A 1 106 ? -4.758 7.468 9.722 1.00 97.69 106 TYR A C 1
ATOM 882 O O . TYR A 1 106 ? -3.702 6.868 9.918 1.00 97.69 106 TYR A O 1
ATOM 890 N N . SER A 1 107 ? -4.878 8.764 10.019 1.00 93.75 107 SER A N 1
ATOM 891 C CA . SER A 1 107 ? -3.765 9.596 10.508 1.00 93.75 107 SER A CA 1
ATOM 892 C C . SER A 1 107 ? -3.209 9.170 11.881 1.00 93.75 107 SER A C 1
ATOM 894 O O . SER A 1 107 ? -2.193 9.702 12.333 1.00 93.75 107 SER A O 1
ATOM 896 N N . ASN A 1 108 ? -3.865 8.231 12.564 1.00 95.06 108 ASN A N 1
ATOM 897 C CA . ASN A 1 108 ? -3.412 7.603 13.806 1.00 95.06 108 ASN A CA 1
ATOM 898 C C . ASN A 1 108 ? -2.722 6.240 13.576 1.00 95.06 108 ASN A C 1
ATOM 900 O O . ASN A 1 108 ? -2.434 5.548 14.547 1.00 95.06 108 ASN A O 1
ATOM 904 N N . GLY A 1 109 ? -2.484 5.837 12.322 1.00 97.12 109 GLY A N 1
ATOM 905 C CA . GLY A 1 109 ? -1.831 4.572 11.968 1.00 97.12 109 GLY A CA 1
ATOM 906 C C . GLY A 1 109 ? -2.744 3.344 12.026 1.00 97.12 109 GLY A C 1
ATOM 907 O O . GLY A 1 109 ? -2.299 2.231 11.737 1.00 97.12 109 GLY A O 1
ATOM 908 N N . LYS A 1 110 ? -4.029 3.506 12.374 1.00 98.06 110 LYS A N 1
ATOM 909 C CA . LYS A 1 110 ? -5.009 2.419 12.272 1.00 98.06 110 LYS A CA 1
ATOM 910 C C . LYS A 1 110 ? -5.320 2.132 10.808 1.00 98.06 110 LYS A C 1
ATOM 912 O O . LYS A 1 110 ? -5.438 3.047 9.994 1.00 98.06 110 LYS A O 1
ATOM 917 N N . LEU A 1 111 ? -5.490 0.852 10.502 1.00 97.88 111 LEU A N 1
ATOM 918 C CA . LEU A 1 111 ? -5.876 0.383 9.181 1.00 97.88 111 LEU A CA 1
ATOM 919 C C . LEU A 1 111 ? -7.263 0.923 8.803 1.00 97.88 111 LEU A C 1
ATOM 921 O O . LEU A 1 111 ? -8.217 0.779 9.567 1.00 97.88 111 LEU A O 1
ATOM 925 N N . ARG A 1 112 ? -7.349 1.545 7.628 1.00 98.25 112 ARG A N 1
ATOM 926 C CA . ARG A 1 112 ? -8.581 2.043 7.013 1.00 98.25 112 ARG A CA 1
ATOM 927 C C . ARG A 1 112 ? -9.114 1.062 5.983 1.00 98.25 112 ARG A C 1
ATOM 929 O O . ARG A 1 112 ? -10.303 0.784 6.010 1.00 98.25 112 ARG A O 1
ATOM 936 N N . CYS A 1 113 ? -8.259 0.534 5.111 1.00 98.25 113 CYS A N 1
ATOM 937 C CA . CYS A 1 113 ? -8.652 -0.452 4.109 1.00 98.25 113 CYS A CA 1
ATOM 938 C C . CYS A 1 113 ? -7.522 -1.450 3.848 1.00 98.25 113 CYS A C 1
ATOM 940 O O . CYS A 1 113 ? -6.369 -1.047 3.695 1.00 98.25 113 CYS A O 1
ATOM 942 N N . ASN A 1 114 ? -7.878 -2.730 3.752 1.00 98.00 114 ASN A N 1
ATOM 943 C CA . ASN A 1 114 ? -7.109 -3.738 3.028 1.00 98.00 114 ASN A CA 1
ATOM 944 C C . ASN A 1 114 ? -7.598 -3.750 1.581 1.00 98.00 114 ASN A C 1
ATOM 946 O O . ASN A 1 114 ? -8.804 -3.814 1.345 1.00 98.00 114 ASN A O 1
ATOM 950 N N . ILE A 1 115 ? -6.676 -3.698 0.632 1.00 98.19 115 ILE A N 1
ATOM 951 C CA . ILE A 1 115 ? -6.945 -3.680 -0.805 1.00 98.19 115 ILE A CA 1
ATOM 952 C C . ILE A 1 115 ? -6.194 -4.853 -1.420 1.00 98.19 115 ILE A C 1
ATOM 954 O O . ILE A 1 115 ? -5.068 -5.150 -1.029 1.00 98.19 115 ILE A O 1
ATOM 958 N N . LYS A 1 116 ? -6.809 -5.523 -2.386 1.00 97.88 116 LYS A N 1
ATOM 959 C CA . LYS A 1 116 ? -6.156 -6.515 -3.225 1.00 97.88 116 LYS A CA 1
ATOM 960 C C . LYS A 1 116 ? -6.399 -6.154 -4.670 1.00 97.88 116 LYS A C 1
ATOM 962 O O . LYS A 1 116 ? -7.549 -6.050 -5.096 1.00 97.88 116 LYS A O 1
ATOM 967 N N . THR A 1 117 ? -5.321 -6.027 -5.423 1.00 97.75 117 THR A N 1
ATOM 968 C CA . THR A 1 117 ? -5.344 -5.529 -6.794 1.00 97.75 117 THR A CA 1
ATOM 969 C C . THR A 1 117 ? -4.617 -6.510 -7.705 1.00 97.75 117 THR A C 1
ATOM 971 O O . THR A 1 117 ? -3.605 -7.098 -7.330 1.00 97.75 117 THR A O 1
ATOM 974 N N . LYS A 1 118 ? -5.124 -6.692 -8.924 1.00 97.50 118 LYS A N 1
ATOM 975 C CA . LYS A 1 118 ? -4.472 -7.456 -9.987 1.00 97.50 118 LYS A CA 1
ATOM 976 C C . LYS A 1 118 ? -4.341 -6.572 -11.216 1.00 97.50 118 LYS A C 1
ATOM 978 O O . LYS A 1 118 ? -5.350 -6.182 -11.797 1.00 97.50 118 LYS A O 1
ATOM 983 N N . ARG A 1 119 ? -3.111 -6.261 -11.629 1.00 96.56 119 ARG A N 1
ATOM 984 C CA . ARG A 1 119 ? -2.819 -5.377 -12.771 1.00 96.56 119 ARG A CA 1
ATOM 985 C C . ARG A 1 119 ? -3.634 -4.066 -12.793 1.00 96.56 119 ARG A C 1
ATOM 987 O O . ARG A 1 119 ? -4.274 -3.767 -13.797 1.00 96.56 119 ARG A O 1
ATOM 994 N N . ASP A 1 120 ? -3.570 -3.277 -11.719 1.00 96.88 120 ASP A N 1
ATOM 995 C CA . ASP A 1 120 ? -4.356 -2.045 -11.470 1.00 96.88 120 ASP A CA 1
ATOM 996 C C . ASP A 1 120 ? -5.871 -2.231 -11.235 1.00 96.88 120 ASP A C 1
ATOM 998 O O . ASP A 1 120 ? -6.570 -1.241 -11.030 1.00 96.88 120 ASP A O 1
ATOM 1002 N N . ILE A 1 121 ? -6.401 -3.457 -11.254 1.00 96.50 121 ILE A N 1
ATOM 1003 C CA . ILE A 1 121 ? -7.828 -3.716 -11.025 1.00 96.50 121 ILE A CA 1
ATOM 1004 C C . ILE A 1 121 ? -8.030 -4.232 -9.606 1.00 96.50 121 ILE A C 1
ATOM 1006 O O . ILE A 1 121 ? -7.535 -5.308 -9.264 1.00 96.50 121 ILE A O 1
ATOM 1010 N N . ASP A 1 122 ? -8.772 -3.492 -8.786 1.00 96.00 122 ASP A N 1
ATOM 1011 C CA . ASP A 1 122 ? -9.182 -3.970 -7.467 1.00 96.00 122 ASP A CA 1
ATOM 1012 C C . ASP A 1 122 ? -10.039 -5.233 -7.620 1.00 96.00 122 ASP A C 1
ATOM 1014 O O . ASP A 1 122 ? -11.012 -5.276 -8.375 1.00 96.00 122 ASP A O 1
ATOM 1018 N N . ILE A 1 123 ? -9.671 -6.283 -6.892 1.00 97.19 123 ILE A N 1
ATOM 1019 C CA . ILE A 1 123 ? -10.407 -7.549 -6.834 1.00 97.19 123 ILE A CA 1
ATOM 1020 C C . ILE A 1 123 ? -11.058 -7.760 -5.468 1.00 97.19 123 ILE A C 1
ATOM 1022 O O . ILE A 1 123 ? -12.056 -8.474 -5.372 1.00 97.19 123 ILE A O 1
ATOM 1026 N N . PHE A 1 124 ? -10.537 -7.127 -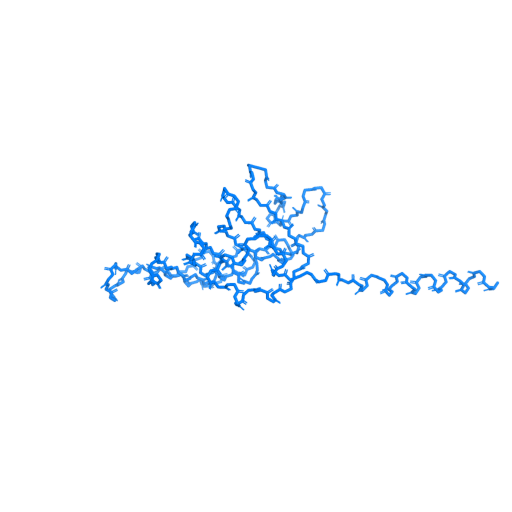4.417 1.00 97.69 124 PHE A N 1
ATOM 1027 C CA . PHE A 1 124 ? -11.126 -7.183 -3.086 1.00 97.69 124 PHE A CA 1
ATOM 1028 C C . PHE A 1 124 ? -10.712 -5.983 -2.243 1.00 97.69 124 PHE A C 1
ATOM 1030 O O . PHE A 1 124 ? -9.517 -5.764 -2.084 1.00 97.69 124 PHE A O 1
ATOM 1037 N N . ASN A 1 125 ? -11.676 -5.297 -1.626 1.00 97.44 125 ASN A N 1
ATOM 1038 C CA . ASN A 1 125 ? -11.395 -4.287 -0.606 1.00 97.44 125 ASN A CA 1
ATOM 1039 C C . ASN A 1 125 ? -12.183 -4.611 0.668 1.00 97.44 125 ASN A C 1
ATOM 1041 O O . ASN A 1 125 ? -13.364 -4.953 0.595 1.00 97.44 125 ASN A O 1
ATOM 1045 N N . GLU A 1 126 ? -11.566 -4.441 1.832 1.00 97.69 126 GLU A N 1
ATOM 1046 C CA . GLU A 1 126 ? -12.228 -4.481 3.138 1.00 97.69 126 GLU A CA 1
ATOM 1047 C C . GLU A 1 126 ? -11.828 -3.244 3.933 1.00 97.69 126 GLU A C 1
ATOM 1049 O O . GLU A 1 126 ? -10.661 -3.066 4.279 1.00 97.69 126 GLU A O 1
ATOM 1054 N N . CYS A 1 127 ? -12.801 -2.370 4.178 1.00 97.75 127 CYS A N 1
ATOM 1055 C CA . CYS A 1 127 ? -12.594 -1.074 4.801 1.00 97.75 127 CYS A CA 1
ATOM 1056 C C . CYS A 1 127 ? -13.292 -0.986 6.153 1.00 97.75 127 CYS A C 1
ATOM 1058 O O . CYS A 1 127 ? -14.436 -1.419 6.321 1.00 97.75 127 CYS A O 1
ATOM 1060 N N . TYR A 1 128 ? -12.613 -0.346 7.095 1.00 96.12 128 TYR A N 1
ATOM 1061 C CA . TYR A 1 128 ? -12.995 -0.237 8.493 1.00 96.12 128 TYR A CA 1
ATOM 1062 C C . TYR A 1 128 ? -13.138 1.226 8.893 1.00 96.12 128 TYR A C 1
ATOM 1064 O O . TYR A 1 128 ? -12.492 2.101 8.325 1.00 96.12 128 TYR A O 1
ATOM 1072 N N . ASN A 1 129 ? -13.956 1.487 9.910 1.00 95.12 129 ASN A N 1
ATOM 1073 C CA . ASN A 1 129 ? -13.914 2.757 10.628 1.00 95.12 129 ASN A CA 1
ATOM 1074 C C . ASN A 1 129 ? -12.743 2.806 11.630 1.00 95.12 129 ASN A C 1
ATOM 1076 O O . ASN A 1 129 ? -12.066 1.810 11.874 1.00 95.12 129 ASN A O 1
ATOM 1080 N N . GLU A 1 130 ? -12.540 3.949 12.291 1.00 94.31 130 GLU A N 1
ATOM 1081 C CA . GLU A 1 130 ? -11.465 4.119 13.285 1.00 94.31 130 GLU A CA 1
ATOM 1082 C C . GLU A 1 130 ? -11.573 3.207 14.523 1.00 94.31 130 GLU A C 1
ATOM 1084 O O . GLU A 1 130 ? -10.594 3.045 15.263 1.00 94.31 130 GLU A O 1
ATOM 1089 N N . ASN A 1 131 ? -12.738 2.601 14.761 1.00 92.69 131 ASN A N 1
ATOM 1090 C CA . ASN A 1 131 ? -12.931 1.620 15.831 1.00 92.69 131 ASN A CA 1
ATOM 1091 C C . ASN A 1 131 ? -12.570 0.194 15.384 1.00 92.69 131 ASN A C 1
ATOM 1093 O O . ASN A 1 131 ? -12.516 -0.699 16.222 1.00 92.69 131 ASN A O 1
ATOM 1097 N N . GLY A 1 132 ? -12.281 -0.015 14.095 1.00 92.62 132 GLY A N 1
ATOM 1098 C CA . GLY A 1 132 ? -11.961 -1.318 13.514 1.00 92.62 132 GLY A CA 1
ATOM 1099 C C . GLY A 1 132 ? -13.177 -2.105 13.020 1.00 92.62 132 GLY A C 1
ATOM 1100 O O . GLY A 1 132 ? -13.018 -3.250 12.614 1.00 92.62 132 GLY A O 1
ATOM 1101 N N . ASN A 1 133 ? -14.380 -1.519 13.019 1.00 93.75 133 ASN A N 1
ATOM 1102 C CA . ASN A 1 133 ? -15.564 -2.194 12.482 1.00 93.75 133 ASN A CA 1
ATOM 1103 C C . ASN A 1 133 ? -15.611 -2.028 10.964 1.00 93.75 133 ASN A C 1
ATOM 1105 O O . ASN A 1 133 ? -15.416 -0.914 10.472 1.00 93.75 133 ASN A O 1
ATOM 1109 N N . ILE A 1 134 ? -15.937 -3.102 10.244 1.00 94.06 134 ILE A N 1
ATOM 1110 C CA . ILE A 1 134 ? -16.131 -3.071 8.791 1.00 94.06 134 ILE A CA 1
ATOM 1111 C C . ILE A 1 134 ? -17.268 -2.099 8.459 1.00 94.06 134 ILE A C 1
ATOM 1113 O O . ILE A 1 134 ? -18.355 -2.170 9.032 1.00 94.06 134 ILE A O 1
ATOM 1117 N N . ILE A 1 135 ? -17.000 -1.184 7.534 1.00 95.12 135 ILE A N 1
ATOM 1118 C CA . ILE A 1 135 ? -17.979 -0.227 7.001 1.00 95.12 135 ILE A CA 1
ATOM 1119 C C . ILE A 1 135 ? -18.283 -0.479 5.533 1.00 95.12 135 ILE A C 1
ATOM 1121 O O . ILE A 1 135 ? -19.336 -0.072 5.049 1.00 95.12 135 ILE A O 1
ATOM 1125 N N . ARG A 1 136 ? -17.372 -1.139 4.814 1.00 95.69 136 ARG A N 1
ATOM 1126 C CA . ARG A 1 136 ? -17.514 -1.377 3.384 1.00 95.69 136 ARG A CA 1
ATOM 1127 C C . ARG A 1 136 ? -16.653 -2.552 2.942 1.00 95.69 136 ARG A C 1
ATOM 1129 O O . ARG A 1 136 ? -15.502 -2.658 3.355 1.00 95.69 136 ARG A O 1
ATOM 1136 N N . THR A 1 137 ? -17.187 -3.379 2.054 1.00 96.94 137 THR A N 1
ATOM 1137 C CA . THR A 1 137 ? -16.417 -4.373 1.300 1.00 96.94 137 THR A CA 1
ATOM 1138 C C . THR A 1 137 ? -16.673 -4.219 -0.189 1.00 96.94 137 THR A C 1
ATOM 1140 O O . THR A 1 137 ? -17.791 -3.900 -0.585 1.00 96.94 137 THR A O 1
ATOM 1143 N N . TYR A 1 138 ? -15.671 -4.496 -1.011 1.00 96.69 138 TYR A N 1
ATOM 1144 C CA . TYR A 1 138 ? -15.810 -4.606 -2.460 1.00 96.69 138 TYR A CA 1
ATOM 1145 C C . TYR A 1 138 ? -15.295 -5.969 -2.912 1.00 96.69 138 TYR A C 1
ATOM 1147 O O . TYR A 1 138 ? -14.258 -6.426 -2.434 1.00 96.69 138 TYR A O 1
ATOM 1155 N N . LYS A 1 139 ? -16.017 -6.624 -3.822 1.00 97.12 139 LYS A N 1
ATOM 1156 C CA . LYS A 1 139 ? -15.602 -7.878 -4.462 1.00 97.12 139 LYS A CA 1
ATOM 1157 C C . LYS A 1 139 ? -15.674 -7.708 -5.971 1.00 97.12 139 LYS A C 1
ATOM 1159 O O . LYS A 1 139 ? -16.767 -7.688 -6.536 1.00 97.12 139 LYS A O 1
ATOM 1164 N N . GLY A 1 140 ? -14.512 -7.574 -6.601 1.00 94.75 140 GLY A N 1
ATOM 1165 C CA . GLY A 1 140 ? -14.386 -7.438 -8.047 1.00 94.75 140 GLY A CA 1
ATOM 1166 C C . GLY A 1 140 ? -14.576 -8.775 -8.758 1.00 94.75 140 GLY A C 1
ATOM 1167 O O . GLY A 1 140 ? -14.250 -9.835 -8.224 1.00 94.75 140 GLY A O 1
ATOM 1168 N N . ASN A 1 141 ? -15.065 -8.729 -9.994 1.00 91.19 141 ASN A N 1
ATOM 1169 C CA . ASN A 1 141 ? -15.194 -9.909 -10.860 1.00 91.19 141 ASN A CA 1
ATOM 1170 C C . ASN A 1 141 ? -13.970 -10.118 -11.781 1.00 91.19 141 ASN A C 1
ATOM 1172 O O . ASN A 1 141 ? -14.051 -10.843 -12.769 1.00 91.19 141 ASN A O 1
ATOM 1176 N N . GLY A 1 142 ? -12.846 -9.456 -11.482 1.00 84.88 142 GLY A N 1
ATOM 1177 C CA . GLY A 1 142 ? -11.655 -9.424 -12.339 1.00 84.88 142 GLY A CA 1
ATOM 1178 C C . GLY A 1 142 ? -11.684 -8.341 -13.425 1.00 84.88 142 GLY A C 1
ATOM 1179 O O . GLY A 1 142 ? -10.776 -8.295 -14.252 1.00 84.88 142 GLY A O 1
ATOM 1180 N N . SER A 1 143 ? -12.694 -7.467 -13.416 1.00 89.19 143 SER A N 1
ATOM 1181 C CA . SER A 1 143 ? -12.796 -6.266 -14.254 1.00 89.19 143 SER A CA 1
ATOM 1182 C C . SER A 1 143 ? -13.038 -5.016 -13.393 1.00 89.19 143 SER A C 1
ATOM 1184 O O . SER A 1 143 ? -12.958 -5.077 -12.168 1.00 89.19 143 SER A O 1
ATOM 1186 N N . LEU A 1 144 ? -13.372 -3.883 -14.020 1.00 85.56 144 LEU A N 1
ATOM 1187 C CA . LEU A 1 144 ? -13.754 -2.643 -13.325 1.00 85.56 144 LEU A CA 1
ATOM 1188 C C . LEU A 1 144 ? -15.108 -2.733 -12.591 1.00 85.56 144 LEU A C 1
ATOM 1190 O O . LEU A 1 144 ? -15.538 -1.755 -11.984 1.00 85.56 144 LEU A O 1
ATOM 1194 N N . PHE A 1 145 ? -15.784 -3.883 -12.654 1.00 90.81 145 PHE A N 1
ATOM 1195 C CA . PHE A 1 145 ? -17.071 -4.123 -12.013 1.00 90.81 145 PHE A CA 1
ATOM 1196 C C . PHE A 1 145 ? -16.959 -5.107 -10.848 1.00 90.81 145 PHE A C 1
ATOM 1198 O O . PHE A 1 145 ? -16.134 -6.026 -10.827 1.00 90.81 145 PHE A O 1
ATOM 1205 N N . GLY A 1 146 ? -17.868 -4.955 -9.894 1.00 92.69 146 GLY A N 1
ATOM 1206 C CA . GLY A 1 146 ? -17.946 -5.816 -8.730 1.00 92.69 146 GLY A CA 1
ATOM 1207 C C . GLY A 1 146 ? -19.143 -5.480 -7.862 1.00 92.69 146 GLY A C 1
ATOM 1208 O O . GLY A 1 146 ? -19.969 -4.639 -8.210 1.00 92.69 146 GLY A O 1
ATOM 1209 N N . ILE A 1 147 ? -19.217 -6.153 -6.722 1.00 95.88 147 ILE A N 1
ATOM 1210 C CA . ILE A 1 147 ? -20.249 -5.920 -5.717 1.00 95.88 147 ILE A CA 1
ATOM 1211 C C . ILE A 1 147 ? -19.650 -5.047 -4.626 1.00 95.88 147 ILE A C 1
ATOM 1213 O O . ILE A 1 147 ? -18.676 -5.441 -3.977 1.00 95.88 147 ILE A O 1
ATOM 1217 N N . LEU A 1 148 ? -20.243 -3.875 -4.423 1.00 95.44 148 LEU A N 1
ATOM 1218 C CA . LEU A 1 148 ? -20.009 -3.049 -3.252 1.00 95.44 148 LEU A CA 1
ATOM 1219 C C . LEU A 1 148 ? -20.995 -3.476 -2.161 1.00 95.44 148 LEU A C 1
ATOM 1221 O O . LEU A 1 148 ? -22.137 -3.817 -2.432 1.00 95.44 148 LEU A O 1
ATOM 1225 N N . THR A 1 149 ? -20.561 -3.511 -0.912 1.00 94.62 149 THR A N 1
ATOM 1226 C CA . THR A 1 149 ? -21.454 -3.737 0.224 1.00 94.62 149 THR A CA 1
ATOM 1227 C C . THR A 1 149 ? -21.085 -2.753 1.309 1.00 94.62 149 THR A C 1
ATOM 1229 O O . THR A 1 149 ? -19.936 -2.748 1.748 1.00 94.62 149 THR A O 1
ATOM 1232 N N . GLU A 1 150 ? -22.030 -1.926 1.743 1.00 92.38 150 GLU A N 1
ATOM 1233 C CA . GLU A 1 150 ? -21.820 -0.949 2.815 1.00 92.38 150 GLU A CA 1
ATOM 1234 C C . GLU A 1 150 ? -22.577 -1.366 4.069 1.00 92.38 150 GLU A C 1
ATOM 1236 O O . GLU A 1 150 ? -23.669 -1.921 3.984 1.00 92.38 150 GLU A O 1
ATOM 1241 N N . TYR A 1 151 ? -22.002 -1.104 5.239 1.00 88.50 151 TYR A N 1
ATOM 1242 C CA . TYR A 1 151 ? -22.548 -1.521 6.527 1.00 88.50 151 TYR A CA 1
ATOM 1243 C C . TYR A 1 151 ? -22.987 -0.300 7.331 1.00 88.50 151 TYR A C 1
ATOM 1245 O O . TYR A 1 151 ? -22.226 0.655 7.514 1.00 88.50 151 TYR A O 1
ATOM 1253 N N . TYR A 1 152 ? -24.210 -0.336 7.864 1.00 78.81 152 TYR A N 1
ATOM 1254 C CA . TYR A 1 152 ? -24.706 0.742 8.716 1.00 78.81 152 TYR A CA 1
ATOM 1255 C C . TYR A 1 152 ? -24.026 0.697 10.085 1.00 78.81 152 TYR A C 1
ATOM 1257 O O . TYR A 1 152 ? -23.973 -0.348 10.741 1.00 78.81 152 TYR A O 1
ATOM 1265 N N . LYS A 1 153 ? -23.550 1.860 10.544 1.00 77.62 153 LYS A N 1
ATOM 1266 C CA . LYS A 1 153 ? -22.819 2.021 11.807 1.00 77.62 153 LYS A CA 1
ATOM 1267 C C . LYS A 1 153 ? -23.545 1.336 12.973 1.00 77.62 153 LYS A C 1
ATOM 1269 O O . LYS A 1 153 ? -24.672 1.688 13.298 1.00 77.62 153 LYS A O 1
ATOM 1274 N N . GLY A 1 154 ? -22.858 0.398 13.628 1.00 68.12 154 GLY A N 1
ATOM 1275 C CA . GLY A 1 154 ? -23.361 -0.281 14.828 1.00 68.12 154 GLY A CA 1
ATOM 1276 C C . GLY A 1 154 ? -24.406 -1.369 14.566 1.00 68.12 154 GLY A C 1
ATOM 1277 O O . GLY A 1 154 ? -25.075 -1.787 15.504 1.00 68.12 154 GLY A O 1
ATOM 1278 N N . THR A 1 155 ? -24.566 -1.831 13.322 1.00 66.94 155 THR A N 1
ATOM 1279 C CA . THR A 1 155 ? -25.517 -2.898 12.980 1.00 66.94 155 THR A CA 1
ATOM 1280 C C . THR A 1 155 ? -24.9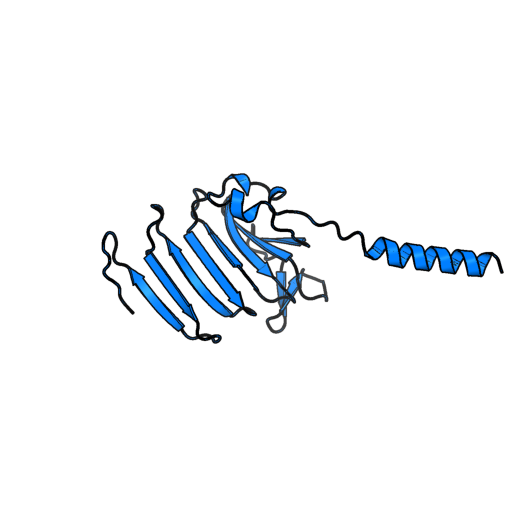13 -3.900 11.997 1.00 66.94 155 THR A C 1
ATOM 1282 O O . THR A 1 155 ? -23.973 -3.579 11.277 1.00 66.94 155 THR A O 1
ATOM 1285 N N . ASN A 1 156 ? -25.523 -5.083 11.895 1.00 72.06 156 ASN A N 1
ATOM 1286 C CA . ASN A 1 156 ? -25.233 -6.050 10.827 1.00 72.06 156 ASN A CA 1
ATOM 1287 C C . ASN A 1 156 ? -26.025 -5.767 9.532 1.00 72.06 156 ASN A C 1
ATOM 1289 O O . ASN A 1 156 ? -26.012 -6.585 8.611 1.00 72.06 156 ASN A O 1
ATOM 1293 N N . LYS A 1 157 ? -26.762 -4.647 9.458 1.00 75.38 157 LYS A N 1
ATOM 1294 C CA . LYS A 1 157 ? -27.515 -4.267 8.256 1.00 75.38 157 LYS A CA 1
ATOM 1295 C C . LYS A 1 157 ? -26.547 -3.766 7.186 1.00 75.38 157 LYS A C 1
ATOM 1297 O O . LYS A 1 157 ? -25.592 -3.054 7.503 1.00 75.38 157 LYS A O 1
ATOM 1302 N N . LYS A 1 158 ? -26.839 -4.093 5.927 1.00 78.88 158 LYS A N 1
ATOM 1303 C CA . LYS A 1 158 ? -26.007 -3.744 4.774 1.00 78.88 158 LYS A CA 1
ATOM 1304 C C . LYS A 1 158 ? -26.827 -3.332 3.551 1.00 78.88 158 LYS A C 1
ATOM 1306 O O . LYS A 1 158 ? -27.953 -3.805 3.400 1.00 78.88 158 LYS A O 1
ATOM 1311 N N . SER A 1 159 ? -26.254 -2.482 2.705 1.00 74.44 159 SER A N 1
ATOM 1312 C CA . SER A 1 159 ? -26.720 -2.175 1.344 1.00 74.44 159 SER A CA 1
ATOM 1313 C C . SER A 1 159 ? -25.813 -2.847 0.306 1.00 74.44 159 SER A C 1
ATOM 1315 O O . SER A 1 159 ? -24.667 -3.180 0.619 1.00 74.44 159 SER A O 1
ATOM 1317 N N . TYR A 1 160 ? -26.342 -3.071 -0.900 1.00 70.56 160 TYR A N 1
ATOM 1318 C CA . TYR A 1 160 ? -25.655 -3.665 -2.053 1.00 70.56 160 TYR A CA 1
ATOM 1319 C C . TYR A 1 160 ? -25.655 -2.691 -3.229 1.00 70.56 160 TYR A C 1
ATOM 1321 O O . TYR A 1 160 ? -26.655 -1.943 -3.334 1.00 70.56 160 TYR A O 1
#

pLDDT: mean 88.34, std 12.72, range [49.22, 98.44]

Organism: Leptotrichia wadei (strain F0279) (NCBI:txid888055)

Foldseek 3Di:
DVVVVVVVVVVVVVVVVVPPQVWDAPLPDPQLVQAPCSVVRRGDTWSDEWEDEDPDGQWDADPNFIDGVPDDFGDFGWYFYDDPNHTQKIFGDDRRFGAAWIFGADSSNYTAKIFGDHRNATQKIFGADPVRHTAWIWHDPNDNDTDIWGDDPPDPDIDD

Sequence (160 aa):
MVEIKLKKYIFLLFILFENFMFSMTLSNVKGIDKLKNYDVVKNIEIERIAEKKDSIPKLERRDGIAYFKGESKPYNGILIVREKEKITSIYFYKNGKVEGDGFEYYSNGKLRCNIKTKRDIDIFNECYNENGNIIRTYKGNGSLFGILTEYYKGTNKKSY